Protein AF-A0A7S3H5R2-F1 (afdb_monomer_lite)

Foldseek 3Di:
DLQLLLQLQLVVDPDNVVSVVSSVQSVCLLQVLLVVLQVQLVVLVFPDDSVNSSVLLVVLCVLVSVLSVVCVVPVDPVSSVVSLVVSLVSSLVSSLVVSCVRGDPVCSVSSSVSSNVSSVSSSVD

Structure (mmCIF, N/CA/C/O backbone):
data_AF-A0A7S3H5R2-F1
#
_entry.id   AF-A0A7S3H5R2-F1
#
loop_
_atom_site.group_PDB
_atom_site.id
_atom_site.type_symbol
_atom_site.label_atom_id
_atom_site.label_alt_id
_atom_site.label_comp_id
_atom_site.label_asym_id
_atom_site.label_entity_id
_atom_site.label_seq_id
_atom_site.pdbx_PDB_ins_code
_atom_site.Cartn_x
_atom_site.Cartn_y
_atom_site.Cartn_z
_atom_site.occupancy
_atom_site.B_iso_or_equiv
_atom_site.auth_seq_id
_atom_site.auth_comp_id
_atom_site.auth_asym_id
_atom_site.auth_atom_id
_atom_site.pdbx_PDB_m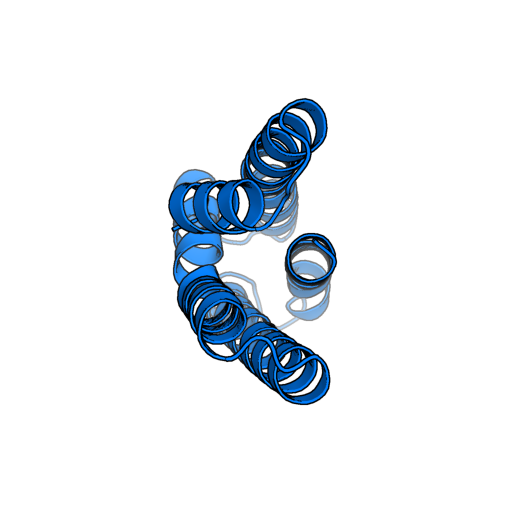odel_num
ATOM 1 N N . LEU A 1 1 ? 8.803 -0.556 2.410 1.00 81.31 1 LEU A N 1
ATOM 2 C CA . LEU A 1 1 ? 8.122 -1.250 1.289 1.00 81.31 1 LEU A CA 1
ATOM 3 C C . LEU A 1 1 ? 7.432 -0.273 0.351 1.00 81.31 1 LEU A C 1
ATOM 5 O O . LEU A 1 1 ? 7.717 -0.316 -0.833 1.00 81.31 1 LEU A O 1
ATOM 9 N N . CYS A 1 2 ? 6.642 0.672 0.862 1.00 82.44 2 CYS A N 1
ATOM 10 C CA . CYS A 1 2 ? 5.993 1.703 0.040 1.00 82.44 2 CYS A CA 1
ATOM 11 C C . CYS A 1 2 ? 6.982 2.540 -0.792 1.00 82.44 2 CYS A C 1
ATOM 13 O O . CYS A 1 2 ? 6.788 2.714 -1.986 1.00 82.44 2 CYS A O 1
ATOM 15 N N . LEU A 1 3 ? 8.093 2.980 -0.184 1.00 84.06 3 LEU A N 1
ATOM 16 C CA . LEU A 1 3 ? 9.169 3.670 -0.908 1.00 84.06 3 LEU A CA 1
ATOM 17 C C . LEU A 1 3 ? 9.809 2.782 -1.983 1.00 84.06 3 LEU A C 1
ATOM 19 O O . LEU A 1 3 ? 10.084 3.256 -3.074 1.00 84.06 3 LEU A O 1
ATOM 23 N N . ALA A 1 4 ? 10.001 1.490 -1.699 1.00 85.44 4 ALA A N 1
ATOM 24 C CA . ALA A 1 4 ? 10.551 0.549 -2.673 1.00 85.44 4 ALA A CA 1
ATOM 25 C C . ALA A 1 4 ? 9.603 0.360 -3.867 1.00 85.44 4 ALA A C 1
ATOM 27 O O . ALA A 1 4 ? 10.063 0.367 -5.001 1.00 85.44 4 ALA A O 1
ATOM 28 N N . LEU A 1 5 ? 8.289 0.262 -3.623 1.00 84.50 5 LEU A N 1
ATOM 29 C CA . LEU A 1 5 ? 7.273 0.217 -4.679 1.00 84.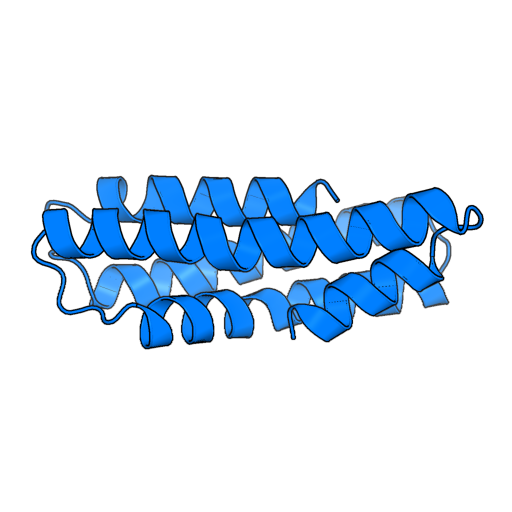50 5 LEU A CA 1
ATOM 30 C C . LEU A 1 5 ? 7.311 1.489 -5.542 1.00 84.50 5 LEU A C 1
ATOM 32 O O . LEU A 1 5 ? 7.368 1.396 -6.764 1.00 84.50 5 LEU A O 1
ATOM 36 N N . GLY A 1 6 ? 7.341 2.669 -4.912 1.00 84.00 6 GLY A N 1
ATOM 37 C CA . GLY A 1 6 ? 7.412 3.951 -5.620 1.00 84.00 6 GLY A CA 1
ATOM 38 C C . GLY A 1 6 ? 8.683 4.103 -6.460 1.00 84.00 6 GLY A C 1
ATOM 39 O O . GLY A 1 6 ? 8.614 4.578 -7.589 1.00 84.00 6 GLY A O 1
ATOM 40 N N . ILE A 1 7 ? 9.832 3.651 -5.949 1.00 85.25 7 ILE A N 1
ATOM 41 C CA . ILE A 1 7 ? 11.099 3.650 -6.696 1.00 85.25 7 ILE A CA 1
ATOM 42 C C . ILE A 1 7 ? 11.034 2.661 -7.870 1.00 85.25 7 ILE A C 1
ATOM 44 O O . ILE A 1 7 ? 11.416 3.022 -8.977 1.00 85.25 7 ILE A O 1
ATOM 48 N N . MET A 1 8 ? 10.500 1.450 -7.672 1.00 84.69 8 MET A N 1
ATOM 49 C CA . MET A 1 8 ? 10.345 0.459 -8.750 1.00 84.69 8 MET A CA 1
ATOM 50 C C . MET A 1 8 ? 9.453 0.977 -9.887 1.00 84.69 8 MET A C 1
ATOM 52 O O . MET A 1 8 ? 9.800 0.819 -11.054 1.00 84.69 8 MET A O 1
ATOM 56 N N . LEU A 1 9 ? 8.330 1.622 -9.555 1.00 81.94 9 LEU A N 1
ATOM 57 C CA . LEU A 1 9 ? 7.428 2.245 -10.533 1.00 81.94 9 LEU A CA 1
ATOM 58 C C . LEU A 1 9 ? 8.101 3.419 -11.258 1.00 81.94 9 LEU A C 1
ATOM 60 O O . LEU A 1 9 ? 8.006 3.539 -12.480 1.00 81.94 9 LEU A O 1
ATOM 64 N N . SER A 1 10 ? 8.844 4.244 -10.517 1.00 83.69 10 SER A N 1
ATOM 65 C CA . SER A 1 10 ? 9.638 5.337 -11.080 1.00 83.69 10 SER A CA 1
ATOM 66 C C . SER A 1 10 ? 10.718 4.840 -12.045 1.00 83.69 10 SER A C 1
ATOM 68 O O . SER A 1 10 ? 10.981 5.519 -13.030 1.00 83.69 10 SER A O 1
ATOM 70 N N . MET A 1 11 ? 11.334 3.682 -11.791 1.00 82.69 11 MET A N 1
ATOM 71 C CA . MET A 1 11 ? 12.354 3.088 -12.667 1.00 82.69 11 MET A CA 1
ATOM 72 C C . MET A 1 11 ? 11.774 2.442 -13.931 1.00 82.69 11 MET A C 1
ATOM 74 O O . MET A 1 11 ? 12.496 2.280 -14.908 1.00 82.69 11 MET A O 1
ATOM 78 N N . GLN A 1 12 ? 10.495 2.055 -13.921 1.00 79.38 12 GLN A N 1
ATOM 79 C CA . GLN A 1 12 ? 9.812 1.490 -15.092 1.00 79.38 12 GLN A CA 1
ATOM 80 C C . GLN A 1 12 ? 9.290 2.555 -16.066 1.00 79.38 12 GLN A C 1
ATOM 82 O O . GLN A 1 12 ? 8.825 2.207 -17.148 1.00 79.38 12 GLN A O 1
ATOM 87 N N . THR A 1 13 ? 9.322 3.832 -15.685 1.00 78.38 13 THR A N 1
ATOM 88 C CA . THR A 1 13 ? 8.780 4.927 -16.492 1.00 78.38 13 THR A CA 1
ATOM 89 C C . THR A 1 13 ? 9.903 5.644 -17.237 1.00 78.38 13 THR A C 1
ATOM 91 O O . THR A 1 13 ? 10.818 6.163 -16.605 1.00 78.38 13 THR A O 1
ATOM 94 N N . ASP A 1 14 ? 9.807 5.736 -18.567 1.00 70.81 14 ASP A N 1
ATOM 95 C CA . ASP A 1 14 ? 10.814 6.416 -19.403 1.00 70.81 14 ASP A CA 1
ATOM 96 C C . ASP A 1 14 ? 10.805 7.953 -19.234 1.00 70.81 14 ASP A C 1
ATOM 98 O O . ASP A 1 14 ? 11.807 8.623 -19.479 1.00 70.81 14 ASP A O 1
ATOM 102 N N . ASN A 1 15 ? 9.683 8.527 -18.780 1.00 81.94 15 ASN A N 1
ATOM 103 C CA . ASN A 1 15 ? 9.517 9.968 -18.565 1.00 81.94 15 ASN A CA 1
ATOM 104 C C . ASN A 1 15 ? 9.841 10.372 -17.116 1.00 81.94 15 ASN A C 1
ATOM 106 O O . ASN A 1 15 ? 9.132 9.997 -16.178 1.00 81.94 15 ASN A O 1
ATOM 110 N N . SER A 1 16 ? 10.848 11.228 -16.931 1.00 76.62 16 SER A N 1
ATOM 111 C CA . SER A 1 16 ? 11.302 11.705 -15.613 1.00 76.62 16 SER A CA 1
ATOM 112 C C . SER A 1 16 ? 10.234 12.473 -14.818 1.00 76.62 16 SER A C 1
ATOM 114 O O . SER A 1 16 ? 10.154 12.327 -13.598 1.00 76.62 16 SER A O 1
ATOM 116 N N . GLU A 1 17 ? 9.367 13.242 -15.483 1.00 80.50 17 GLU A N 1
ATOM 117 C CA . GLU A 1 17 ? 8.249 13.938 -14.824 1.00 80.50 17 GLU A CA 1
ATOM 118 C C . GLU A 1 17 ? 7.214 12.954 -14.258 1.00 80.50 17 GLU A C 1
ATOM 120 O O . GLU A 1 17 ? 6.696 13.120 -13.152 1.00 80.50 17 GLU A O 1
ATOM 125 N N . GLN A 1 18 ? 6.944 11.882 -14.998 1.00 80.56 18 GLN A N 1
ATOM 126 C CA . GLN A 1 18 ? 5.922 10.894 -14.663 1.00 80.56 18 GLN A CA 1
ATOM 127 C C . GLN A 1 18 ? 6.405 9.915 -13.585 1.00 80.56 18 GLN A C 1
ATOM 129 O O . GLN A 1 18 ? 5.630 9.522 -12.713 1.00 80.56 18 GLN A O 1
ATOM 134 N N . ALA A 1 19 ? 7.709 9.637 -13.564 1.00 82.19 19 ALA A N 1
ATOM 135 C CA . ALA A 1 19 ? 8.405 8.961 -12.476 1.00 82.19 19 ALA A CA 1
ATOM 136 C C . ALA A 1 19 ? 8.237 9.683 -11.121 1.00 82.19 19 ALA A C 1
ATOM 138 O O . ALA A 1 19 ? 7.851 9.061 -10.124 1.00 82.19 19 ALA A O 1
ATOM 139 N N . GLY A 1 20 ? 8.456 11.004 -11.089 1.00 85.75 20 GLY A N 1
ATOM 140 C CA . GLY A 1 20 ? 8.262 11.817 -9.883 1.00 85.75 20 GLY A CA 1
ATOM 141 C C . GLY A 1 20 ? 6.808 11.827 -9.401 1.00 85.75 20 GLY A C 1
ATOM 142 O O . GLY A 1 20 ? 6.546 11.685 -8.203 1.00 85.75 20 GLY A O 1
ATOM 143 N N . MET A 1 21 ? 5.856 11.918 -10.336 1.00 86.69 21 MET A N 1
ATOM 144 C CA . MET A 1 21 ? 4.423 11.847 -10.028 1.00 86.69 21 MET A CA 1
ATOM 145 C C . MET A 1 21 ? 4.014 10.488 -9.447 1.00 86.69 21 MET A C 1
ATOM 147 O O . MET A 1 21 ? 3.308 10.454 -8.440 1.00 86.69 21 MET A O 1
ATOM 151 N N . ALA A 1 22 ? 4.478 9.374 -10.023 1.00 85.56 22 ALA A N 1
ATOM 152 C CA . ALA A 1 22 ? 4.170 8.034 -9.521 1.00 85.56 22 ALA A CA 1
ATOM 153 C C . ALA A 1 22 ? 4.688 7.832 -8.088 1.00 85.56 22 ALA A C 1
ATOM 155 O O . ALA A 1 22 ? 3.950 7.370 -7.217 1.00 85.56 22 ALA A O 1
ATOM 156 N N . PHE A 1 23 ? 5.926 8.249 -7.809 1.00 86.88 23 PHE A N 1
ATOM 157 C CA . PHE A 1 23 ? 6.495 8.175 -6.463 1.00 86.88 23 PHE A CA 1
ATOM 158 C C . PHE A 1 23 ? 5.688 8.997 -5.443 1.00 86.88 23 PHE A C 1
ATOM 160 O O . PHE A 1 23 ? 5.348 8.494 -4.366 1.00 86.88 23 PHE A O 1
ATOM 167 N N . ALA A 1 24 ? 5.338 10.239 -5.792 1.00 89.75 24 ALA A N 1
ATOM 168 C CA . ALA A 1 24 ? 4.536 11.108 -4.934 1.00 89.75 24 ALA A CA 1
ATOM 169 C C . ALA A 1 24 ? 3.132 10.531 -4.681 1.00 89.75 24 ALA A C 1
ATOM 171 O O . ALA A 1 24 ? 2.654 10.565 -3.545 1.00 89.75 24 ALA A O 1
ATOM 172 N N . LEU A 1 25 ? 2.497 9.948 -5.702 1.00 89.25 25 LEU A N 1
ATOM 173 C CA . LEU A 1 25 ? 1.187 9.307 -5.577 1.00 89.25 25 LEU A CA 1
ATOM 174 C C . LEU A 1 25 ? 1.218 8.108 -4.627 1.00 89.25 25 LEU A C 1
ATOM 176 O O . LEU A 1 25 ? 0.381 8.057 -3.726 1.00 89.25 25 LEU A O 1
ATOM 180 N N . VAL A 1 26 ? 2.196 7.197 -4.748 1.00 89.94 26 VAL A N 1
ATOM 181 C CA . VAL A 1 26 ? 2.331 6.072 -3.797 1.00 89.94 26 VAL A CA 1
ATOM 182 C C . VAL A 1 26 ? 2.454 6.606 -2.372 1.00 89.94 26 VAL A C 1
ATOM 184 O O . VAL A 1 26 ? 1.798 6.108 -1.457 1.00 89.94 26 VAL A O 1
ATOM 187 N N . PHE A 1 27 ? 3.282 7.633 -2.173 1.00 88.88 27 PHE A N 1
ATOM 188 C CA . PHE A 1 27 ? 3.505 8.211 -0.854 1.00 88.88 27 PHE A CA 1
ATOM 189 C C . PHE A 1 27 ? 2.225 8.827 -0.270 1.00 88.88 27 PHE A C 1
ATOM 191 O O . PHE A 1 27 ? 1.849 8.504 0.859 1.00 88.88 27 PHE A O 1
ATOM 198 N N . ILE A 1 28 ? 1.525 9.662 -1.041 1.00 91.12 28 ILE A N 1
ATOM 199 C CA . ILE A 1 28 ? 0.284 10.317 -0.605 1.00 91.12 28 ILE A CA 1
ATOM 200 C C . ILE A 1 28 ? -0.810 9.282 -0.334 1.00 91.12 28 ILE A C 1
ATOM 202 O O . ILE A 1 28 ? -1.450 9.351 0.714 1.00 91.12 28 ILE A O 1
ATOM 206 N N . ILE A 1 29 ? -1.001 8.299 -1.221 1.00 90.56 29 ILE A N 1
ATOM 207 C CA . ILE A 1 29 ? -2.012 7.246 -1.043 1.00 90.56 29 ILE A CA 1
ATOM 208 C C . ILE A 1 29 ? -1.731 6.449 0.231 1.00 90.56 29 ILE A C 1
ATOM 210 O O . ILE A 1 29 ? -2.654 6.208 1.004 1.00 90.56 29 ILE A O 1
ATOM 214 N N . VAL A 1 30 ? -0.471 6.097 0.502 1.00 90.50 30 VAL A N 1
ATOM 215 C CA . VAL A 1 30 ? -0.086 5.372 1.722 1.00 90.50 30 VAL A CA 1
ATOM 216 C C . VAL A 1 30 ? -0.405 6.177 2.980 1.00 90.50 30 VAL A C 1
ATOM 218 O O . VAL A 1 30 ? -1.045 5.652 3.892 1.00 90.50 30 VAL A O 1
ATOM 221 N N . TRP A 1 31 ? -0.006 7.446 3.038 1.00 90.81 31 TRP A N 1
ATOM 222 C CA . TRP A 1 31 ? -0.223 8.293 4.215 1.00 90.81 31 TRP A CA 1
ATOM 223 C C . TRP A 1 31 ? -1.692 8.662 4.427 1.00 90.81 31 TRP A C 1
ATOM 225 O O . TRP A 1 31 ? -2.229 8.484 5.520 1.00 90.81 31 TRP A O 1
ATOM 235 N N . VAL A 1 32 ? -2.364 9.147 3.384 1.00 91.94 32 VAL A N 1
ATOM 236 C CA . VAL A 1 32 ? -3.770 9.564 3.467 1.00 91.94 32 VAL A CA 1
ATOM 237 C C . VAL A 1 32 ? -4.677 8.347 3.626 1.00 91.94 32 VAL A C 1
ATOM 239 O O . VAL A 1 32 ? -5.559 8.344 4.482 1.00 91.94 32 VAL A O 1
ATOM 242 N N . GLY A 1 33 ? -4.435 7.286 2.857 1.00 90.25 33 GLY A N 1
ATOM 243 C CA . GLY A 1 33 ? -5.212 6.053 2.913 1.00 90.25 33 GLY A CA 1
ATOM 244 C C . GLY A 1 33 ? -5.116 5.356 4.267 1.00 90.25 33 GLY A C 1
ATOM 2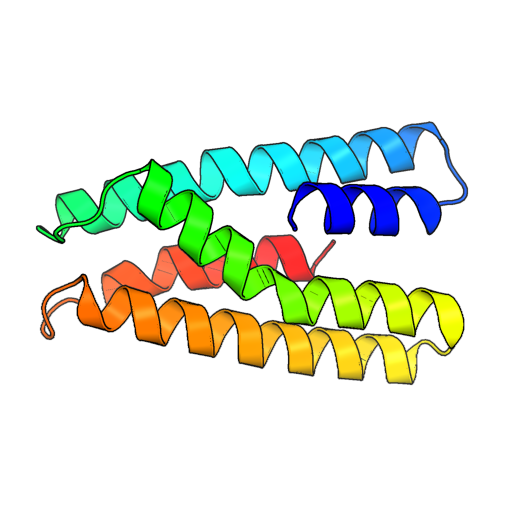45 O O . GLY A 1 33 ? -6.146 5.013 4.844 1.00 90.25 33 GLY A O 1
ATOM 246 N N . SER A 1 34 ? -3.914 5.231 4.839 1.00 88.81 34 SER A N 1
ATOM 247 C CA . SER A 1 34 ? -3.759 4.703 6.205 1.00 88.81 34 SER A CA 1
ATOM 248 C C . SER A 1 34 ? -4.420 5.596 7.258 1.00 88.81 34 SER A C 1
ATOM 250 O O . SER A 1 34 ? -4.990 5.078 8.220 1.00 88.81 34 SER A O 1
ATOM 252 N N . GLY A 1 35 ? -4.426 6.918 7.063 1.00 90.88 35 GLY A N 1
ATOM 253 C CA . GLY A 1 35 ? -5.165 7.862 7.904 1.00 90.88 35 GLY A CA 1
ATOM 254 C C . GLY A 1 35 ? -6.668 7.612 7.880 1.00 90.88 35 GLY A C 1
ATOM 255 O O . GLY A 1 35 ? -7.278 7.455 8.937 1.00 90.88 35 GLY A O 1
ATOM 256 N N . ILE A 1 36 ? -7.254 7.493 6.687 1.00 91.25 36 ILE A N 1
ATOM 257 C CA . ILE A 1 36 ? -8.683 7.201 6.503 1.00 91.25 36 ILE A CA 1
ATOM 258 C C . ILE A 1 36 ? -9.044 5.839 7.109 1.00 91.25 36 ILE A C 1
ATOM 260 O O . ILE A 1 36 ? -10.032 5.738 7.837 1.00 91.25 36 ILE A O 1
ATOM 264 N N . VAL A 1 37 ? -8.232 4.805 6.861 1.00 89.56 37 VAL A N 1
ATOM 265 C CA . VAL A 1 37 ? -8.431 3.461 7.429 1.00 89.56 37 VAL A CA 1
ATOM 266 C C . VAL A 1 37 ? -8.378 3.502 8.957 1.00 89.56 37 VAL A C 1
ATOM 268 O O . VAL A 1 37 ? -9.249 2.941 9.616 1.00 89.56 37 VAL A O 1
ATOM 271 N N . THR A 1 38 ? -7.400 4.206 9.530 1.00 89.56 38 THR A N 1
ATOM 272 C CA . THR A 1 38 ? -7.268 4.345 10.989 1.00 89.56 38 THR A CA 1
ATOM 273 C C . THR A 1 38 ? -8.466 5.076 11.581 1.00 89.56 38 THR A C 1
ATOM 275 O O . THR A 1 38 ? -9.044 4.605 12.555 1.00 89.56 38 THR A O 1
ATOM 278 N N . LEU A 1 39 ? -8.868 6.207 10.993 1.00 90.06 39 LEU A N 1
ATOM 279 C CA . LEU A 1 39 ? -10.028 6.969 11.455 1.00 90.06 39 LEU A CA 1
ATOM 280 C C . LEU A 1 39 ? -11.296 6.115 11.417 1.00 90.06 39 LEU A C 1
ATOM 282 O O . LEU A 1 39 ? -12.050 6.098 12.387 1.00 90.06 39 LEU A O 1
ATOM 286 N N . ASN A 1 40 ? -11.508 5.363 10.336 1.00 89.31 40 ASN A N 1
ATOM 287 C CA . ASN A 1 40 ? -12.649 4.463 10.218 1.00 89.31 40 ASN A CA 1
ATOM 288 C C . ASN A 1 40 ? -12.618 3.352 11.282 1.00 89.31 40 ASN A C 1
ATOM 290 O O . ASN A 1 40 ? -13.619 3.128 11.960 1.00 89.31 40 ASN A O 1
ATOM 294 N N . ALA A 1 41 ? -11.462 2.722 11.501 1.00 85.88 41 ALA A N 1
ATOM 295 C CA . ALA A 1 41 ? -11.298 1.688 12.519 1.00 85.88 41 ALA A CA 1
ATOM 296 C C . ALA A 1 41 ? -11.523 2.224 13.946 1.00 85.88 41 ALA A C 1
ATOM 298 O O . ALA A 1 41 ? -12.220 1.587 14.735 1.00 85.88 41 ALA A O 1
ATOM 299 N N . VAL A 1 42 ? -11.024 3.423 14.265 1.00 86.31 42 VAL A N 1
ATOM 300 C CA . VAL A 1 42 ? -11.257 4.079 15.565 1.00 86.31 42 VAL A CA 1
ATOM 301 C C . VAL A 1 42 ? -12.740 4.422 15.757 1.00 86.31 42 VAL A C 1
ATOM 303 O O . VAL A 1 42 ? -13.293 4.172 16.829 1.00 86.31 42 VAL A O 1
ATOM 306 N N . LEU A 1 43 ? -13.429 4.919 14.720 1.00 87.06 43 LEU A N 1
ATOM 307 C CA . LEU A 1 43 ? -14.878 5.182 14.761 1.00 87.06 43 LEU A CA 1
ATOM 308 C C . LEU A 1 43 ? -15.703 3.903 14.980 1.00 87.06 43 LEU A C 1
ATOM 310 O O . LEU A 1 43 ? -16.753 3.934 15.626 1.00 87.06 43 LEU A O 1
ATOM 314 N N . LEU A 1 44 ? -15.209 2.765 14.493 1.00 85.62 44 LEU A N 1
ATOM 315 C CA . LEU A 1 44 ? -15.791 1.441 14.718 1.00 85.62 44 LEU A CA 1
ATOM 316 C C . LEU A 1 44 ? -15.462 0.856 16.106 1.00 85.62 44 LEU A C 1
ATOM 318 O O . LEU A 1 44 ? -15.840 -0.283 16.380 1.00 85.62 44 LEU A O 1
ATOM 322 N N . ARG A 1 45 ? -14.828 1.640 16.995 1.00 81.19 45 ARG A N 1
ATOM 323 C CA . ARG A 1 45 ? -14.306 1.230 18.313 1.00 81.19 45 ARG A CA 1
ATOM 324 C C . ARG A 1 45 ? -13.212 0.154 18.238 1.00 81.19 45 ARG A C 1
ATOM 326 O O . ARG A 1 45 ? -13.034 -0.602 19.191 1.00 81.19 45 ARG A O 1
ATOM 333 N N . GLY A 1 46 ? -12.488 0.079 17.123 1.00 79.19 46 GLY A N 1
ATOM 334 C CA . GLY A 1 46 ? -11.312 -0.775 16.978 1.00 79.19 46 GLY A CA 1
ATOM 335 C C . GLY A 1 46 ? -10.115 -0.236 17.765 1.00 79.19 46 GLY A C 1
ATOM 336 O O . GLY A 1 46 ? -9.899 0.975 17.847 1.00 79.19 46 GLY A O 1
ATOM 337 N N . GLN A 1 47 ? -9.320 -1.138 18.338 1.00 78.62 47 GLN A N 1
ATOM 338 C CA . GLN A 1 47 ? -8.107 -0.815 19.101 1.00 78.62 47 GLN A CA 1
ATOM 339 C C . GLN A 1 47 ? -6.903 -0.711 18.149 1.00 78.62 47 GLN A C 1
ATOM 341 O O . GLN A 1 47 ? -5.980 -1.520 18.220 1.00 78.62 47 GLN A O 1
ATOM 346 N N . ILE A 1 48 ? -6.924 0.242 17.208 1.00 84.25 48 ILE A N 1
ATOM 347 C CA . ILE A 1 48 ? -5.828 0.426 16.243 1.00 84.25 48 ILE A CA 1
ATOM 348 C C . ILE A 1 48 ? -5.203 1.816 16.360 1.00 84.25 48 ILE A C 1
ATOM 350 O O . ILE A 1 48 ? -5.890 2.837 16.384 1.00 84.25 48 ILE A O 1
ATOM 354 N N . SER A 1 49 ? -3.872 1.858 16.408 1.00 87.12 49 SER A N 1
ATOM 355 C CA . SER A 1 49 ? -3.108 3.107 16.327 1.00 87.12 49 SER A CA 1
ATOM 356 C C . SER A 1 49 ? -2.798 3.472 14.873 1.00 87.12 49 SER A C 1
ATOM 358 O O . SER A 1 49 ? -2.585 2.589 14.042 1.00 87.12 49 SER A O 1
ATOM 360 N N . PHE A 1 50 ? -2.677 4.769 14.569 1.00 86.25 50 PHE A N 1
ATOM 361 C CA . PHE A 1 50 ? -2.343 5.259 13.221 1.00 86.25 50 PHE A CA 1
ATOM 362 C C . PHE A 1 50 ? -1.077 4.611 12.650 1.00 86.25 50 PHE A C 1
ATOM 364 O O . PHE A 1 50 ? -1.105 4.019 11.575 1.00 86.25 50 PHE A O 1
ATOM 371 N N . PHE A 1 51 ? 0.020 4.628 13.406 1.00 87.12 51 PHE A N 1
ATOM 372 C CA . PHE A 1 51 ? 1.275 4.025 12.959 1.00 87.12 51 PHE A CA 1
ATOM 373 C C . PHE A 1 51 ? 1.193 2.505 12.797 1.00 87.12 51 PHE A C 1
ATOM 375 O O . PHE A 1 51 ? 1.840 1.955 11.913 1.00 87.12 51 PHE A O 1
ATOM 382 N N . GLN A 1 52 ? 0.368 1.819 13.591 1.00 87.00 52 GLN A N 1
ATOM 383 C CA . GLN A 1 52 ? 0.153 0.381 13.431 1.00 87.00 52 GLN A CA 1
ATOM 384 C C . GLN A 1 52 ? -0.563 0.083 12.112 1.00 87.00 52 GLN A C 1
ATOM 386 O O . GLN A 1 52 ? -0.125 -0.793 11.372 1.00 87.00 52 GLN A O 1
ATOM 391 N N . SER A 1 53 ? -1.603 0.852 11.783 1.00 87.81 53 SER A N 1
ATOM 392 C CA . SER A 1 53 ? -2.302 0.753 10.498 1.00 87.81 53 SER A CA 1
ATOM 393 C C . SER A 1 53 ? -1.354 1.004 9.318 1.00 87.81 53 SER A C 1
ATOM 395 O O . SER A 1 53 ? -1.283 0.183 8.404 1.00 87.81 53 SER A O 1
ATOM 397 N N . VAL A 1 54 ? -0.543 2.071 9.377 1.00 89.94 54 VAL A N 1
ATOM 398 C CA . VAL A 1 54 ? 0.481 2.384 8.358 1.00 89.94 54 VAL A CA 1
ATOM 399 C C . VAL A 1 54 ? 1.447 1.209 8.170 1.00 89.94 54 VAL A C 1
ATOM 401 O O . VAL A 1 54 ? 1.719 0.802 7.039 1.00 89.94 54 VAL A O 1
ATOM 404 N N . CYS A 1 55 ? 1.955 0.644 9.268 1.00 88.31 55 CYS A N 1
ATOM 405 C CA . CYS A 1 55 ? 2.900 -0.470 9.236 1.00 88.31 55 CYS A CA 1
ATOM 406 C C . CYS A 1 55 ? 2.273 -1.757 8.684 1.00 88.31 55 CYS A C 1
ATOM 408 O O . CYS A 1 55 ? 2.894 -2.413 7.850 1.00 88.31 55 CYS A O 1
ATOM 410 N N . VAL A 1 56 ? 1.052 -2.110 9.099 1.00 88.12 56 VAL A N 1
ATOM 411 C CA . VAL A 1 56 ? 0.346 -3.317 8.628 1.00 88.12 56 VAL A CA 1
ATOM 412 C C . VAL A 1 56 ? 0.014 -3.206 7.141 1.00 88.12 56 VAL A C 1
ATOM 414 O O . VAL A 1 56 ? 0.325 -4.120 6.372 1.00 88.12 56 VAL A O 1
ATOM 417 N N . LEU A 1 57 ? -0.547 -2.070 6.712 1.00 87.25 57 LEU A N 1
ATOM 418 C CA . LEU A 1 57 ? -0.849 -1.813 5.302 1.00 87.25 57 LEU A CA 1
ATOM 419 C C . LEU A 1 57 ? 0.431 -1.832 4.457 1.00 87.25 57 LEU A C 1
ATOM 421 O O . LEU A 1 57 ? 0.473 -2.458 3.396 1.00 87.25 57 LEU A O 1
ATOM 425 N N . GLY A 1 58 ? 1.500 -1.208 4.957 1.00 88.25 58 GLY A N 1
ATOM 426 C CA . GLY A 1 58 ? 2.809 -1.187 4.310 1.00 88.25 58 GLY A CA 1
ATOM 427 C C . GLY A 1 58 ? 3.473 -2.562 4.212 1.00 88.25 58 GLY A C 1
ATOM 428 O O . GLY A 1 58 ? 4.104 -2.859 3.197 1.00 88.25 58 GLY A O 1
ATOM 429 N N . TYR A 1 59 ? 3.323 -3.412 5.230 1.00 87.62 59 TYR A N 1
ATOM 430 C CA . TYR A 1 59 ? 3.828 -4.787 5.228 1.00 87.62 59 TYR A CA 1
ATOM 431 C C . TYR A 1 59 ? 3.125 -5.638 4.170 1.00 87.62 59 TYR A C 1
ATOM 433 O O . TYR A 1 59 ? 3.770 -6.330 3.381 1.00 87.62 59 TYR A O 1
ATOM 441 N N . CYS A 1 60 ? 1.804 -5.508 4.082 1.00 87.12 60 CYS A N 1
ATOM 442 C CA . CYS A 1 60 ? 0.997 -6.251 3.125 1.00 87.12 60 CYS A CA 1
ATOM 443 C C . CYS A 1 60 ? 1.260 -5.836 1.664 1.00 87.12 60 CYS A C 1
ATOM 445 O O . CYS A 1 60 ? 0.869 -6.572 0.771 1.00 87.12 60 CYS A O 1
ATOM 447 N N . ILE A 1 61 ? 1.965 -4.728 1.385 1.00 87.31 61 ILE A N 1
ATOM 448 C CA . ILE A 1 61 ? 2.405 -4.332 0.026 1.00 87.31 61 ILE A CA 1
ATOM 449 C C . ILE A 1 61 ? 3.600 -5.177 -0.475 1.00 87.31 61 ILE A C 1
ATOM 451 O O . ILE A 1 61 ? 3.940 -5.136 -1.654 1.00 87.31 61 ILE A O 1
ATOM 455 N N . PHE A 1 62 ? 4.240 -5.991 0.370 1.00 87.81 62 PHE A N 1
ATOM 456 C CA . PHE A 1 62 ? 5.396 -6.812 -0.026 1.00 87.81 62 PHE A CA 1
ATOM 457 C C . PHE A 1 62 ? 5.197 -7.679 -1.295 1.00 87.81 62 PHE A C 1
ATOM 459 O O . PHE A 1 62 ? 6.054 -7.615 -2.180 1.00 87.81 62 PHE A O 1
ATOM 466 N N . PRO A 1 63 ? 4.085 -8.426 -1.465 1.00 86.06 63 PRO A N 1
ATOM 467 C CA . PRO A 1 63 ? 3.837 -9.213 -2.677 1.00 86.06 63 PRO A CA 1
ATOM 468 C C . PRO A 1 63 ? 3.731 -8.343 -3.936 1.00 86.06 63 PRO A C 1
ATOM 470 O O . PRO A 1 63 ? 4.200 -8.741 -4.998 1.00 86.06 63 PRO A O 1
ATOM 473 N N . LEU A 1 64 ? 3.172 -7.135 -3.811 1.00 85.94 64 LEU A N 1
ATOM 474 C CA . LEU A 1 64 ? 3.095 -6.142 -4.887 1.00 85.94 64 LEU A CA 1
ATOM 475 C C . LEU A 1 64 ? 4.485 -5.633 -5.300 1.00 85.94 64 LEU A C 1
ATOM 477 O O . LEU A 1 64 ? 4.741 -5.455 -6.487 1.00 85.94 64 LEU A O 1
ATOM 481 N N . VAL A 1 65 ? 5.415 -5.465 -4.353 1.00 86.81 65 VAL A N 1
ATOM 482 C CA . VAL A 1 65 ? 6.815 -5.109 -4.668 1.00 86.81 65 VAL A CA 1
ATOM 483 C C . VAL A 1 65 ? 7.504 -6.230 -5.446 1.00 86.81 65 VAL A C 1
ATOM 485 O O . VAL A 1 65 ? 8.210 -5.955 -6.415 1.00 86.81 65 VAL A O 1
ATOM 488 N N . ILE A 1 66 ? 7.278 -7.491 -5.063 1.00 86.88 66 ILE A N 1
ATOM 489 C CA . ILE A 1 66 ? 7.804 -8.645 -5.806 1.00 86.88 66 ILE A CA 1
ATOM 490 C C . ILE A 1 66 ? 7.190 -8.703 -7.208 1.00 86.88 66 ILE A C 1
ATOM 492 O O . ILE A 1 66 ? 7.916 -8.898 -8.180 1.00 86.88 66 ILE A O 1
ATOM 496 N N . ALA A 1 67 ? 5.879 -8.491 -7.333 1.00 86.38 67 ALA A N 1
ATOM 497 C CA . ALA A 1 67 ? 5.205 -8.455 -8.627 1.00 86.38 67 ALA A CA 1
ATOM 498 C C . ALA A 1 67 ? 5.771 -7.350 -9.536 1.00 86.38 67 ALA A C 1
ATOM 500 O O . ALA A 1 67 ? 6.045 -7.605 -10.709 1.00 86.38 67 ALA A O 1
ATOM 501 N N . ALA A 1 68 ? 6.024 -6.154 -8.993 1.00 84.25 68 ALA A N 1
ATOM 502 C CA . ALA A 1 68 ? 6.656 -5.055 -9.721 1.00 84.25 68 ALA A CA 1
ATOM 503 C C . ALA A 1 68 ? 8.088 -5.402 -10.167 1.00 84.25 68 ALA A C 1
ATOM 505 O O . ALA A 1 68 ? 8.456 -5.131 -11.310 1.00 84.25 68 ALA A O 1
ATOM 506 N N . PHE A 1 69 ? 8.873 -6.057 -9.307 1.00 85.56 69 PHE A N 1
ATOM 507 C CA . PHE A 1 69 ? 10.225 -6.512 -9.637 1.00 85.56 69 PHE A CA 1
ATOM 508 C C . PHE A 1 69 ? 10.235 -7.573 -10.748 1.00 85.56 69 PHE A C 1
ATOM 510 O O . PHE A 1 69 ? 10.974 -7.455 -11.724 1.00 85.56 69 PHE A O 1
ATOM 517 N N . LEU A 1 70 ? 9.375 -8.589 -10.642 1.00 84.50 70 LEU A N 1
ATOM 518 C CA . LEU A 1 70 ? 9.241 -9.638 -11.657 1.00 84.50 70 LEU A CA 1
ATOM 519 C C . LEU A 1 70 ? 8.729 -9.080 -12.988 1.00 84.50 70 LEU A C 1
ATOM 521 O O . LEU A 1 70 ? 9.195 -9.495 -14.048 1.00 84.50 70 LEU A O 1
ATOM 525 N N . SER A 1 71 ? 7.812 -8.111 -12.939 1.00 82.75 71 SER A N 1
ATOM 526 C CA . SER A 1 71 ? 7.332 -7.391 -14.120 1.00 82.75 71 SER A CA 1
ATOM 527 C C . SER A 1 71 ? 8.468 -6.668 -14.847 1.00 82.75 71 SER A C 1
ATOM 529 O O . SER A 1 71 ? 8.497 -6.669 -16.077 1.00 82.75 71 SER A O 1
ATOM 531 N N . MET A 1 72 ? 9.404 -6.070 -14.106 1.00 80.12 72 MET A N 1
ATOM 532 C CA . MET A 1 72 ? 10.577 -5.415 -14.687 1.00 80.12 72 MET A CA 1
ATOM 533 C C . MET A 1 72 ? 11.513 -6.425 -15.370 1.00 80.12 72 MET A C 1
ATOM 535 O O . MET A 1 72 ? 12.036 -6.134 -16.441 1.00 80.12 72 MET A O 1
ATOM 539 N N . LEU A 1 73 ? 11.693 -7.615 -14.786 1.00 81.88 73 LEU A N 1
ATOM 540 C CA . LEU A 1 73 ? 12.602 -8.641 -15.308 1.00 81.88 73 LEU A CA 1
ATOM 541 C C . LEU A 1 73 ? 12.050 -9.374 -16.540 1.00 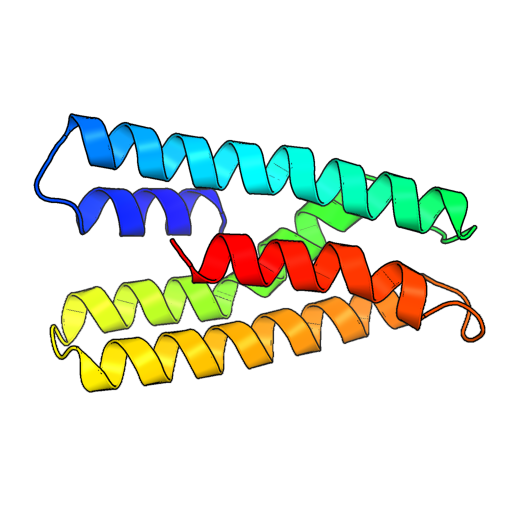81.88 73 LEU A C 1
ATOM 543 O O . LEU A 1 73 ? 12.799 -9.684 -17.462 1.00 81.88 73 LEU A O 1
ATOM 547 N N . LEU A 1 74 ? 10.755 -9.696 -16.539 1.00 78.38 74 LEU A N 1
ATOM 548 C CA . LEU A 1 74 ? 10.155 -10.575 -17.545 1.00 78.38 74 LEU A CA 1
ATOM 549 C C . LEU A 1 74 ? 9.648 -9.824 -18.781 1.00 78.38 74 LEU A C 1
ATOM 551 O O . LEU A 1 74 ? 9.492 -10.460 -19.815 1.00 78.38 74 LEU A O 1
ATOM 555 N N . GLN A 1 75 ? 9.346 -8.521 -18.682 1.00 73.31 75 GLN A N 1
ATOM 556 C CA . GLN A 1 75 ? 8.813 -7.659 -19.760 1.00 73.31 75 GLN A CA 1
ATOM 557 C C . GLN A 1 75 ? 7.619 -8.237 -20.567 1.00 73.31 75 GLN A C 1
ATOM 559 O O . GLN A 1 75 ? 7.259 -7.718 -21.622 1.00 73.31 75 GLN A O 1
ATOM 564 N N . ILE A 1 76 ? 6.953 -9.286 -20.071 1.00 81.56 76 ILE A N 1
ATOM 565 C CA . ILE A 1 76 ? 5.792 -9.922 -20.704 1.00 81.56 76 ILE A CA 1
ATOM 566 C C . ILE A 1 76 ? 4.516 -9.388 -20.049 1.00 81.56 76 ILE A C 1
ATOM 568 O O . ILE A 1 76 ? 4.249 -9.643 -18.872 1.00 81.56 76 ILE A O 1
ATOM 572 N N . ILE A 1 77 ? 3.690 -8.697 -20.839 1.00 78.06 77 ILE A N 1
ATOM 573 C CA . ILE A 1 77 ? 2.466 -8.016 -20.378 1.00 78.06 77 ILE A CA 1
ATOM 574 C C . ILE A 1 77 ? 1.488 -8.987 -19.694 1.00 78.06 77 ILE A C 1
ATOM 576 O O . ILE A 1 77 ? 0.955 -8.680 -18.630 1.00 78.06 77 ILE A O 1
ATOM 580 N N . TRP A 1 78 ? 1.284 -10.183 -20.253 1.00 81.81 78 TRP A N 1
ATOM 581 C CA . TRP A 1 78 ? 0.358 -11.175 -19.689 1.00 81.81 78 TRP A CA 1
ATOM 582 C C . TRP A 1 78 ? 0.789 -11.676 -18.305 1.00 81.81 78 TRP A C 1
ATOM 584 O O . TRP A 1 78 ? -0.038 -11.787 -17.401 1.00 81.81 78 TRP A O 1
ATOM 594 N N . LEU A 1 79 ? 2.088 -11.925 -18.112 1.00 81.06 79 LEU A N 1
ATOM 595 C CA . LEU A 1 79 ? 2.631 -12.349 -16.820 1.00 81.06 79 LEU A CA 1
ATOM 596 C C . LEU A 1 79 ? 2.583 -11.215 -15.793 1.00 81.06 79 LEU A C 1
ATOM 598 O O . LEU A 1 79 ? 2.253 -11.470 -14.637 1.00 81.06 79 LEU A O 1
ATOM 602 N N . LYS A 1 80 ? 2.824 -9.964 -16.214 1.00 79.81 80 LYS A N 1
ATOM 603 C CA . LYS A 1 80 ? 2.666 -8.780 -15.355 1.00 79.81 80 LYS A CA 1
ATOM 604 C C . LYS A 1 80 ? 1.268 -8.727 -14.739 1.00 79.81 80 LYS A C 1
ATOM 606 O O . LYS A 1 80 ? 1.153 -8.609 -13.522 1.00 79.81 80 LYS A O 1
ATOM 611 N N . VAL A 1 81 ? 0.219 -8.858 -15.555 1.00 82.25 81 VAL A N 1
ATOM 612 C CA . VAL A 1 81 ? -1.171 -8.812 -15.067 1.00 82.25 81 VAL A CA 1
ATOM 613 C C . VAL A 1 81 ? -1.434 -9.934 -14.061 1.00 82.25 81 VAL A C 1
ATOM 615 O O . VAL A 1 81 ? -2.000 -9.677 -13.003 1.00 82.25 81 VAL A O 1
ATOM 618 N N . ILE A 1 82 ? -0.965 -11.155 -14.334 1.00 86.88 82 ILE A N 1
ATOM 619 C CA . ILE A 1 82 ? -1.130 -12.294 -13.416 1.00 86.88 82 ILE A CA 1
ATOM 620 C C . ILE A 1 82 ? -0.440 -12.025 -12.073 1.00 86.88 82 ILE A C 1
ATOM 622 O O . ILE A 1 82 ? -1.064 -12.194 -11.025 1.00 86.88 82 ILE A O 1
ATOM 626 N N . PHE A 1 83 ? 0.817 -11.572 -12.081 1.00 85.56 83 PHE A N 1
ATOM 627 C CA . PHE A 1 83 ? 1.550 -11.292 -10.844 1.00 85.56 83 PHE A CA 1
ATOM 628 C C . PHE A 1 83 ? 0.919 -10.159 -10.035 1.00 85.56 83 PHE A C 1
ATOM 630 O O . PHE A 1 83 ? 0.837 -10.269 -8.812 1.00 85.56 83 PHE A O 1
ATOM 637 N N . VAL A 1 84 ? 0.435 -9.103 -10.697 1.00 85.06 84 VAL A N 1
ATOM 638 C CA . VAL A 1 84 ? -0.259 -7.993 -10.028 1.00 85.06 84 VAL A CA 1
ATOM 639 C C . VAL A 1 84 ? -1.579 -8.462 -9.421 1.00 85.06 84 VAL A C 1
ATOM 641 O O . VAL A 1 84 ? -1.846 -8.135 -8.271 1.00 85.06 84 VAL A O 1
ATOM 644 N N . VAL A 1 85 ? -2.374 -9.270 -10.130 1.00 86.19 85 VAL A N 1
ATOM 645 C CA . VAL A 1 85 ? -3.645 -9.798 -9.601 1.00 86.19 85 VAL A CA 1
ATOM 646 C C . VAL A 1 85 ? -3.404 -10.713 -8.402 1.00 86.19 85 VAL A C 1
ATOM 648 O O . VAL A 1 85 ? -4.040 -10.530 -7.367 1.00 86.19 85 VAL A O 1
ATOM 651 N N . VAL A 1 86 ? -2.455 -11.649 -8.496 1.00 87.81 86 VAL A N 1
ATOM 652 C CA . VAL A 1 86 ? -2.105 -12.542 -7.377 1.00 87.81 86 VAL A CA 1
ATOM 653 C C . VAL A 1 86 ? -1.577 -11.737 -6.188 1.00 87.81 86 VAL A C 1
ATOM 655 O O . VAL A 1 86 ? -2.003 -11.965 -5.054 1.00 87.81 86 VAL A O 1
ATOM 658 N N . GLY A 1 87 ? -0.699 -10.763 -6.445 1.00 86.12 87 GLY A N 1
ATOM 659 C CA . GLY A 1 87 ? -0.181 -9.849 -5.430 1.00 86.12 87 GLY A CA 1
ATOM 660 C C . GLY A 1 87 ? -1.296 -9.056 -4.752 1.00 86.12 87 GLY A C 1
ATOM 661 O O . GLY A 1 87 ? -1.378 -9.053 -3.530 1.00 86.12 87 GLY A O 1
ATOM 662 N N . PHE A 1 88 ? -2.206 -8.469 -5.528 1.00 85.94 88 PHE A N 1
ATOM 663 C CA . PHE A 1 88 ? -3.369 -7.735 -5.033 1.00 85.94 88 PHE A CA 1
ATOM 664 C C . PHE A 1 88 ? -4.292 -8.611 -4.180 1.00 85.94 88 PHE A C 1
ATOM 666 O O . PHE A 1 88 ? -4.676 -8.201 -3.081 1.00 85.94 88 PHE A O 1
ATOM 673 N N . THR A 1 89 ? -4.638 -9.816 -4.645 1.00 86.56 89 THR A N 1
ATOM 674 C CA . THR A 1 89 ? -5.505 -10.736 -3.895 1.00 86.56 89 THR A CA 1
ATOM 675 C C . THR A 1 89 ? -4.859 -11.142 -2.573 1.00 86.56 89 THR A C 1
ATOM 677 O O . THR A 1 89 ? -5.528 -11.122 -1.539 1.00 86.56 89 THR A O 1
ATOM 680 N N . TRP A 1 90 ? -3.555 -11.437 -2.575 1.00 88.19 90 TRP A N 1
ATOM 681 C CA . TRP A 1 90 ? -2.823 -11.773 -1.355 1.00 88.19 90 TRP A CA 1
ATOM 682 C C . TRP A 1 90 ? -2.739 -10.589 -0.391 1.00 88.19 90 TRP A C 1
ATOM 684 O O . TRP A 1 90 ? -3.076 -10.720 0.784 1.00 88.19 90 TRP A O 1
ATOM 694 N N . SER A 1 91 ? -2.309 -9.425 -0.879 1.00 86.56 91 SER A N 1
ATOM 695 C CA . SER A 1 91 ? -2.164 -8.204 -0.085 1.00 86.56 91 SER A CA 1
ATOM 696 C C . SER A 1 91 ? -3.482 -7.782 0.557 1.00 86.56 91 SER A C 1
ATOM 698 O O . SER A 1 91 ? -3.519 -7.472 1.749 1.00 86.56 91 SER A O 1
ATOM 700 N N . THR A 1 92 ? -4.571 -7.844 -0.211 1.00 84.56 92 THR A N 1
ATOM 701 C CA . THR A 1 92 ? -5.920 -7.547 0.279 1.00 84.56 92 THR A CA 1
ATOM 702 C C . THR A 1 92 ? -6.361 -8.583 1.310 1.00 84.56 92 THR A C 1
ATOM 704 O O . THR A 1 92 ? -6.806 -8.206 2.390 1.00 84.56 92 THR A O 1
ATOM 707 N N . GLY A 1 93 ? -6.191 -9.880 1.030 1.00 84.75 93 GLY A N 1
ATOM 708 C CA . GLY A 1 93 ? -6.564 -10.954 1.955 1.00 84.75 93 GLY A CA 1
ATOM 709 C C . GLY A 1 93 ? -5.815 -10.880 3.289 1.00 84.75 93 GLY A C 1
ATOM 710 O O . GLY A 1 93 ? -6.437 -10.944 4.348 1.00 84.75 93 GLY A O 1
ATOM 711 N N . ALA A 1 94 ? -4.498 -10.665 3.246 1.00 86.06 94 ALA A N 1
ATOM 712 C CA . ALA A 1 94 ? -3.668 -10.523 4.439 1.00 86.06 94 ALA A CA 1
ATOM 713 C C . ALA A 1 94 ? -4.069 -9.293 5.266 1.00 86.06 94 ALA A C 1
ATOM 715 O O . ALA A 1 94 ? -4.248 -9.394 6.479 1.00 86.06 94 ALA A O 1
ATOM 716 N N . SER A 1 95 ? -4.269 -8.142 4.617 1.00 83.94 95 SER A N 1
ATOM 717 C CA . SER A 1 95 ? -4.649 -6.913 5.315 1.00 83.94 95 SER A CA 1
ATOM 718 C C . SER A 1 95 ? -6.046 -6.997 5.934 1.00 83.94 95 SER A C 1
ATOM 720 O O . SER A 1 95 ? -6.238 -6.543 7.062 1.00 83.94 95 SER A O 1
ATOM 722 N N . VAL A 1 96 ? -7.002 -7.626 5.242 1.00 83.81 96 VAL A N 1
ATOM 723 C CA . VAL A 1 96 ? -8.341 -7.898 5.782 1.00 83.81 96 VAL A CA 1
ATOM 724 C C . VAL A 1 96 ? -8.272 -8.852 6.970 1.00 83.81 96 VAL A C 1
ATOM 726 O O . VAL A 1 96 ? -8.942 -8.597 7.967 1.00 83.81 96 VAL A O 1
ATOM 729 N N . GLY A 1 97 ? -7.433 -9.891 6.908 1.00 82.38 97 GLY A N 1
ATOM 730 C CA . GLY A 1 97 ? -7.180 -10.791 8.035 1.00 82.38 97 GLY A CA 1
ATOM 731 C C . GLY A 1 97 ? -6.744 -10.028 9.287 1.00 82.38 97 GLY A C 1
ATOM 732 O O . GLY A 1 97 ? -7.442 -10.072 10.299 1.00 82.38 97 GLY A O 1
ATOM 733 N N . PHE A 1 98 ? -5.678 -9.228 9.184 1.00 81.75 98 PHE A N 1
ATOM 734 C CA . PHE A 1 98 ? -5.187 -8.416 10.305 1.00 81.75 98 PHE A CA 1
ATOM 735 C C . PHE A 1 98 ? -6.213 -7.386 10.796 1.00 81.75 98 PHE A C 1
ATOM 737 O O . PHE A 1 98 ? -6.376 -7.201 11.999 1.00 81.75 98 PHE A O 1
ATOM 744 N N . MET A 1 99 ? -6.937 -6.721 9.891 1.00 78.25 99 MET A N 1
ATOM 745 C CA . MET A 1 99 ? -7.951 -5.735 10.279 1.00 78.25 99 MET A CA 1
ATOM 746 C C . MET A 1 99 ? -9.162 -6.390 10.959 1.00 78.25 99 MET A C 1
ATOM 748 O O . MET A 1 99 ? -9.772 -5.796 11.846 1.00 78.25 99 MET A O 1
ATOM 752 N N . SER A 1 100 ? -9.497 -7.625 10.578 1.00 76.88 100 SER A N 1
ATOM 753 C CA . SER A 1 100 ? -10.618 -8.371 11.153 1.00 76.88 100 SER A CA 1
ATOM 754 C C . SER A 1 100 ? -10.393 -8.782 12.610 1.00 76.88 100 SER A C 1
ATOM 756 O O . SER A 1 100 ? -11.367 -8.954 13.336 1.00 76.88 100 SER A O 1
ATOM 758 N N . GLU A 1 101 ? -9.140 -8.892 13.056 1.00 80.44 101 GLU A N 1
ATOM 759 C CA . GLU A 1 101 ? -8.798 -9.123 14.467 1.00 80.44 101 GLU A CA 1
ATOM 760 C C . GLU A 1 101 ? -8.904 -7.841 15.307 1.00 80.44 101 GLU A C 1
ATOM 762 O O . GLU A 1 101 ? -9.097 -7.893 16.520 1.00 80.44 101 GLU A O 1
ATOM 767 N N . LEU A 1 102 ? -8.794 -6.676 14.661 1.00 76.31 102 LEU A N 1
ATOM 768 C CA . LEU A 1 102 ? -8.726 -5.365 15.315 1.00 76.31 102 LEU A CA 1
ATOM 769 C C . LEU A 1 102 ? -10.100 -4.683 15.431 1.00 76.31 102 LEU A C 1
ATOM 771 O O . LEU A 1 102 ? -10.242 -3.706 16.172 1.00 76.31 102 LEU A O 1
ATOM 775 N N . VAL A 1 103 ? -11.108 -5.187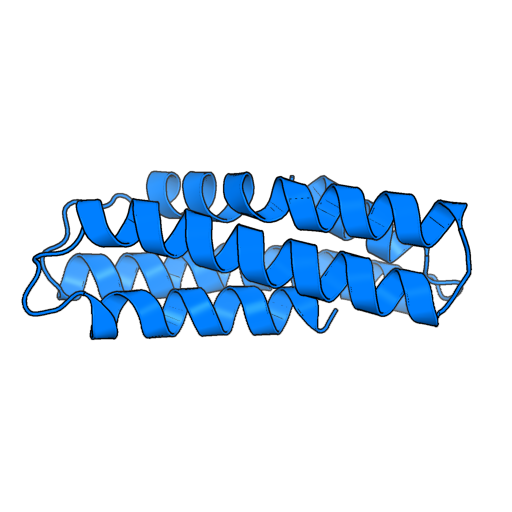 14.710 1.00 77.94 103 VAL A N 1
ATOM 776 C CA . VAL A 1 103 ? -12.472 -4.641 14.635 1.00 77.94 103 VAL A CA 1
ATOM 777 C C . VAL A 1 103 ? -13.489 -5.706 15.082 1.00 77.94 103 VAL A C 1
ATOM 779 O O . VAL A 1 103 ? -13.378 -6.859 14.668 1.00 77.94 103 VAL A O 1
ATOM 782 N N . PRO A 1 104 ? -14.507 -5.352 15.892 1.00 75.19 104 PRO A N 1
ATOM 783 C CA . PRO A 1 104 ? -15.528 -6.298 16.351 1.00 75.19 104 PRO A CA 1
ATOM 784 C C . PRO A 1 104 ? -16.290 -6.976 15.199 1.00 75.19 104 PRO A C 1
ATOM 786 O O . PRO A 1 104 ? -16.568 -6.355 14.170 1.00 75.19 104 PRO A O 1
ATOM 789 N N . GLU A 1 105 ? -16.664 -8.247 15.400 1.00 73.75 105 GLU A N 1
ATOM 790 C CA . GLU A 1 105 ? -17.201 -9.132 14.351 1.00 73.75 105 GLU A CA 1
ATOM 791 C C . GLU A 1 105 ? -18.430 -8.572 13.628 1.00 73.75 105 GLU A C 1
ATOM 793 O O . GLU A 1 105 ? -18.489 -8.630 12.399 1.00 73.75 105 GLU A O 1
ATOM 798 N N . ASP A 1 106 ? -19.333 -7.918 14.363 1.00 77.31 106 ASP A N 1
ATOM 799 C CA . ASP A 1 106 ? -20.553 -7.302 13.823 1.00 77.31 106 ASP A CA 1
ATOM 800 C C . ASP A 1 106 ? -20.296 -6.159 12.827 1.00 77.31 106 ASP A C 1
ATOM 802 O O . ASP A 1 106 ? -21.215 -5.714 12.138 1.00 77.31 106 ASP A O 1
ATOM 806 N N . ARG A 1 107 ? -19.065 -5.629 12.750 1.00 77.56 107 ARG A N 1
ATOM 807 C CA . ARG A 1 107 ? -18.732 -4.462 11.911 1.00 77.56 107 ARG A CA 1
ATOM 808 C C . ARG A 1 107 ? -17.525 -4.669 10.998 1.00 77.56 107 ARG A C 1
ATOM 810 O O . ARG A 1 107 ? -17.050 -3.703 10.397 1.00 77.56 107 ARG A O 1
ATOM 817 N N . LYS A 1 108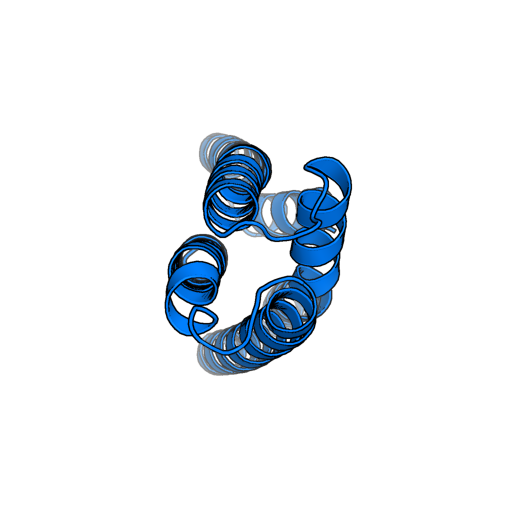 ? -17.057 -5.912 10.835 1.00 76.50 108 LYS A N 1
ATOM 818 C CA . LYS A 1 108 ? -15.892 -6.257 9.995 1.00 76.50 108 LYS A CA 1
ATOM 819 C C . LYS A 1 108 ? -16.008 -5.709 8.569 1.00 76.50 108 LYS A C 1
ATOM 821 O O . LYS A 1 108 ? -15.072 -5.090 8.075 1.00 76.50 108 LYS A O 1
ATOM 826 N N . ALA A 1 109 ? -17.173 -5.850 7.934 1.00 78.56 109 ALA A N 1
ATOM 827 C CA . ALA A 1 109 ? -17.391 -5.390 6.559 1.00 78.56 109 ALA A CA 1
ATOM 828 C C . ALA A 1 109 ? -17.152 -3.875 6.370 1.00 78.56 109 ALA A C 1
ATOM 830 O O . ALA A 1 109 ? -16.619 -3.460 5.342 1.00 78.56 109 ALA A O 1
ATOM 831 N N . LEU A 1 110 ? -17.484 -3.055 7.375 1.00 79.25 110 LEU A N 1
ATOM 832 C CA . LEU A 1 110 ? -17.299 -1.599 7.327 1.00 79.25 110 LEU A CA 1
ATOM 833 C C . LEU A 1 110 ? -15.819 -1.201 7.402 1.00 79.25 110 LEU A C 1
ATOM 835 O O . LEU A 1 110 ? -15.415 -0.267 6.716 1.00 79.25 110 LEU A O 1
ATOM 839 N N . GLY A 1 111 ? -15.013 -1.936 8.177 1.00 79.81 111 GLY A N 1
ATOM 840 C CA . GLY A 1 111 ? -13.564 -1.717 8.269 1.00 79.81 111 GLY A CA 1
ATOM 841 C C . GLY A 1 111 ? -12.791 -2.216 7.043 1.00 79.81 111 GLY A C 1
ATOM 842 O O . GLY A 1 111 ? -11.743 -1.669 6.704 1.00 79.81 111 GLY A O 1
ATOM 843 N N . VAL A 1 112 ? -13.321 -3.221 6.338 1.00 81.88 112 VAL A N 1
ATOM 844 C CA . VAL A 1 112 ? -12.708 -3.789 5.123 1.00 81.88 112 VAL A CA 1
ATOM 845 C C . VAL A 1 112 ? -12.840 -2.863 3.914 1.00 81.88 112 VAL A C 1
ATOM 847 O O . VAL A 1 112 ? -11.937 -2.813 3.082 1.00 81.88 112 VAL A O 1
ATOM 850 N N . TYR A 1 113 ? -13.929 -2.098 3.819 1.00 86.06 113 TYR A N 1
ATOM 851 C CA . TYR A 1 113 ? -14.188 -1.212 2.682 1.00 86.06 113 TYR A CA 1
ATOM 852 C C . TYR A 1 113 ? -13.038 -0.227 2.364 1.00 86.06 113 TYR A C 1
ATOM 854 O O . TYR A 1 113 ? -12.545 -0.242 1.232 1.00 86.06 113 TYR A O 1
ATOM 862 N N . PRO A 1 114 ? -12.540 0.595 3.314 1.00 85.81 114 PRO A N 1
ATOM 863 C CA . PRO A 1 114 ? -11.437 1.517 3.035 1.00 85.81 114 PRO A CA 1
ATOM 864 C C . PRO A 1 114 ? -10.109 0.798 2.747 1.00 85.81 114 PRO A C 1
ATOM 866 O O . PRO A 1 114 ? -9.309 1.296 1.957 1.00 85.81 114 PRO A O 1
ATOM 869 N N . VAL A 1 115 ? -9.883 -0.385 3.333 1.00 87.12 115 VAL A N 1
ATOM 870 C CA . VAL A 1 115 ? -8.694 -1.215 3.067 1.00 87.12 115 VAL A CA 1
ATOM 871 C C . VAL A 1 115 ? -8.712 -1.746 1.635 1.00 87.12 115 VAL A C 1
ATOM 873 O O . VAL A 1 115 ? -7.706 -1.692 0.933 1.00 87.12 115 VAL A O 1
ATOM 876 N N . TRP A 1 116 ? -9.861 -2.226 1.169 1.00 86.31 116 TRP A N 1
ATOM 877 C CA . TRP A 1 116 ? -10.007 -2.701 -0.202 1.00 86.31 116 TRP A CA 1
ATOM 878 C C . TRP A 1 116 ? -9.753 -1.577 -1.214 1.00 86.31 116 TRP A C 1
ATOM 880 O O . TRP A 1 116 ? -8.960 -1.741 -2.141 1.00 86.31 116 TRP A O 1
ATOM 890 N N . LEU A 1 117 ? -10.350 -0.403 -0.985 1.00 86.38 117 LEU A N 1
ATOM 891 C CA . LEU A 1 117 ? -10.187 0.771 -1.848 1.00 86.38 117 LEU A CA 1
ATOM 892 C C . LEU A 1 117 ? -8.715 1.216 -1.923 1.00 86.38 117 LEU A C 1
ATOM 894 O O . LEU A 1 117 ? -8.214 1.535 -3.001 1.00 86.38 117 LEU A O 1
ATOM 898 N N . PHE A 1 118 ? -7.997 1.147 -0.801 1.00 87.44 118 PHE A N 1
ATOM 899 C CA . PHE A 1 118 ? -6.561 1.409 -0.732 1.00 87.44 118 PHE A CA 1
ATOM 900 C C . PHE A 1 118 ? -5.734 0.496 -1.651 1.00 87.44 118 PHE A C 1
ATOM 902 O O . PHE A 1 118 ? -4.927 0.988 -2.442 1.00 87.44 118 PHE A O 1
ATOM 909 N N . TYR A 1 119 ? -5.939 -0.825 -1.588 1.00 84.81 119 TYR A N 1
ATOM 910 C CA . TYR A 1 119 ? -5.176 -1.763 -2.421 1.00 84.81 119 TYR A CA 1
ATOM 911 C C . TYR A 1 119 ? -5.555 -1.692 -3.896 1.00 84.81 119 TYR A C 1
ATOM 913 O O . TYR A 1 119 ? -4.684 -1.891 -4.743 1.00 84.81 119 TYR A O 1
ATOM 921 N N . VAL A 1 120 ? -6.815 -1.383 -4.215 1.00 86.31 120 VAL A N 1
ATOM 922 C CA . VAL A 1 120 ? -7.244 -1.156 -5.601 1.00 86.31 120 VAL A CA 1
ATOM 923 C C . VAL A 1 120 ? -6.537 0.069 -6.176 1.00 86.31 120 VAL A C 1
ATOM 925 O O . VAL A 1 120 ? -5.989 -0.012 -7.272 1.00 86.31 120 VAL A O 1
ATOM 928 N N . ALA A 1 121 ? -6.478 1.170 -5.421 1.00 86.44 121 ALA A N 1
ATOM 929 C CA . ALA A 1 121 ? -5.791 2.385 -5.852 1.00 86.44 121 ALA A CA 1
ATOM 930 C C . ALA A 1 121 ? -4.289 2.153 -6.089 1.00 86.44 121 ALA A C 1
ATOM 932 O O . ALA A 1 121 ? -3.754 2.623 -7.087 1.00 86.44 121 ALA A O 1
ATOM 933 N N . ILE A 1 122 ? -3.619 1.396 -5.211 1.00 84.75 122 ILE A N 1
ATOM 934 C CA . ILE A 1 122 ? -2.191 1.066 -5.368 1.00 84.75 122 ILE A CA 1
ATOM 935 C C . ILE A 1 122 ? -1.950 0.092 -6.522 1.00 84.75 122 ILE A C 1
ATOM 937 O O . ILE A 1 122 ? -0.973 0.247 -7.239 1.00 84.75 122 ILE A O 1
ATOM 941 N N . SER A 1 123 ? -2.809 -0.912 -6.705 1.00 83.06 123 SER A N 1
ATOM 942 C CA . SER A 1 123 ? -2.614 -1.929 -7.754 1.00 83.06 123 SER A CA 1
ATOM 943 C C . SER A 1 123 ? -2.932 -1.412 -9.156 1.00 83.06 123 SER A C 1
ATOM 945 O O . SER A 1 123 ? -2.544 -2.039 -10.137 1.00 83.06 123 SER A O 1
ATOM 947 N N . TRP A 1 124 ? -3.667 -0.300 -9.251 1.00 81.88 124 TRP A N 1
ATOM 948 C CA . TRP A 1 124 ? -3.929 0.393 -10.510 1.00 81.88 124 TRP A CA 1
ATOM 949 C C . TRP A 1 124 ? -2.712 1.177 -11.029 1.00 81.88 124 TRP A C 1
ATOM 951 O O . TRP A 1 124 ? -2.641 1.463 -12.223 1.00 81.88 124 TRP A O 1
ATOM 961 N N . MET A 1 125 ? -1.781 1.537 -10.141 1.00 75.69 125 MET A N 1
ATOM 962 C CA . MET A 1 125 ? -0.546 2.246 -10.486 1.00 75.69 125 MET A CA 1
ATOM 963 C C . MET A 1 125 ? 0.514 1.307 -11.061 1.00 75.69 125 MET A C 1
ATOM 965 O O . MET A 1 125 ? 1.178 1.728 -12.033 1.00 75.69 125 MET A O 1
#

Radius of gyration: 15.02 Å; chains: 1; bounding box: 33×26×40 Å

InterPro domains:
  IPR006977 Yip1 domain [PF04893] (18-125)
  IPR045231 Protein Yip1/4-like [PTHR21236] (1-125)

pLDDT: mean 84.27, std 4.34, range [70.81, 91.94]

Secondary structure (DSSP, 8-state):
-HHHHHHHHHHT-S-HHHHHHHHHHHHHHHHHHHHHHHHHHHHTT----HHHHHHHHHHHTHHHHHHHHHHHHH--HHHHHHHHHHHHHHHHHHHHHHHHHHS-GGGHHHHHHHHHHHHHHHHT-

Sequence (125 aa):
LCLALGIMLSMQTDNSEQAGMAFALVFIIVWVGSGIVTLNAVLLRGQISFFQSVCVLGYCIFPLVIAAFLSMLLQIIWLKVIFVVVGFTWSTGASVGFMSELVPEDRKALGVYPVWLFYVAISWM

Organism: NCBI:txid89044